Protein AF-A0A518IGD6-F1 (afdb_monomer_lite)

Sequence (150 aa):
MCDAILIYEEHFSSAQIAIKELDDYTSKYNGQSVVTFKHKQKPYLLPYYFKGNETIEFASWEPHASLEDFTEFFQVIGAEGVEIPAVAAQQSSVWFNVEPRRIRGCLIRRHSDSLIFILVKPASDDFKQMTHFDWEPVYVGEESDPEIFN

Radius of gyration: 14.94 Å; chains: 1; bounding box: 38×37×36 Å

Foldseek 3Di:
DFQKFKAFCVVDDPCLCPQQVQVVQWDDDPNTIIGMEGDPDPVHEWEWADDPDPDIDTPDDCPPDDPVQVVVQCVQVVVPFDWDRTQWTHAPNDIDGCPPFTFTWDWDRDRHGIYTYFQWAQDDPVRCVVGVDRIDTATVVGDRYNVVPD

Organism: NCBI:txid2527976

Secondary structure (DSSP, 8-state):
--SEEEEEGGGS-HHHHHHTTGGGGEEEETTEEEEEEETTBSSEEEEEEEETTTEEEESS--TT--HHHHHHHHHHHTTSPPEE-EEEEEETTEEEE-TTSPEEEEEEE-SS-EEEEEEEEEPPHHHHHHH--SEEEPBTTS---TTS--

pLDDT: mean 79.19, std 10.86, range [35.81, 92.69]

Structure (mmCIF, N/CA/C/O backbone):
data_AF-A0A518IGD6-F1
#
_entry.id   AF-A0A518IGD6-F1
#
loop_
_atom_site.group_PDB
_atom_site.id
_atom_site.type_symbol
_atom_site.label_atom_id
_atom_site.label_alt_id
_atom_site.label_comp_id
_atom_site.label_asym_id
_atom_site.label_entity_id
_atom_site.label_seq_id
_atom_site.pdbx_PDB_ins_code
_atom_site.Cartn_x
_atom_site.Cartn_y
_atom_site.Cartn_z
_atom_site.occupancy
_atom_site.B_iso_or_equiv
_atom_site.auth_seq_id
_atom_site.auth_comp_id
_atom_site.auth_asym_id
_atom_site.auth_atom_id
_atom_site.pdbx_PDB_model_num
ATOM 1 N N . MET A 1 1 ? 1.178 -9.810 -3.780 1.00 75.75 1 MET A N 1
ATOM 2 C CA . MET A 1 1 ? 1.077 -8.413 -3.345 1.00 75.75 1 MET A CA 1
ATOM 3 C C . MET A 1 1 ? 0.108 -8.431 -2.198 1.00 75.75 1 MET A C 1
ATOM 5 O O . MET A 1 1 ? -0.786 -9.270 -2.216 1.00 75.75 1 MET A O 1
ATOM 9 N N . CYS A 1 2 ? 0.282 -7.560 -1.212 1.00 80.12 2 CYS A N 1
ATOM 10 C CA . CYS A 1 2 ? -0.691 -7.464 -0.136 1.00 80.12 2 CYS A CA 1
ATOM 11 C C . CYS A 1 2 ? -2.065 -7.075 -0.701 1.00 80.12 2 CYS A C 1
ATOM 13 O O . CYS A 1 2 ? -2.188 -6.098 -1.439 1.00 80.12 2 CYS A O 1
ATOM 15 N N . ASP A 1 3 ? -3.091 -7.833 -0.334 1.00 87.38 3 ASP A N 1
ATOM 16 C CA . ASP A 1 3 ? -4.488 -7.500 -0.608 1.00 87.38 3 ASP A CA 1
ATOM 17 C C . ASP A 1 3 ? -4.929 -6.294 0.220 1.00 87.38 3 ASP A C 1
ATOM 19 O O . ASP A 1 3 ? -5.774 -5.510 -0.210 1.00 87.38 3 ASP A O 1
ATOM 23 N N . ALA A 1 4 ? -4.353 -6.152 1.415 1.00 90.44 4 ALA A N 1
ATOM 24 C CA . ALA A 1 4 ? -4.640 -5.065 2.329 1.00 90.44 4 ALA A CA 1
ATOM 25 C C . ALA A 1 4 ? -3.474 -4.788 3.283 1.00 90.44 4 ALA A C 1
ATOM 27 O O . ALA A 1 4 ? -2.613 -5.643 3.491 1.00 90.44 4 ALA A O 1
ATOM 28 N N . ILE A 1 5 ? -3.477 -3.611 3.904 1.00 91.31 5 ILE A N 1
ATOM 29 C CA . ILE A 1 5 ? -2.602 -3.262 5.030 1.00 91.31 5 ILE A CA 1
ATOM 30 C C . ILE A 1 5 ? -3.400 -2.559 6.130 1.00 91.31 5 ILE A C 1
ATOM 32 O O . ILE A 1 5 ? -4.402 -1.898 5.853 1.00 91.31 5 ILE A O 1
ATOM 36 N N . LEU A 1 6 ? -2.940 -2.693 7.372 1.00 92.19 6 LEU A N 1
ATOM 37 C CA . LEU A 1 6 ? -3.451 -1.966 8.535 1.00 92.19 6 LEU A CA 1
ATOM 38 C C . LEU A 1 6 ? -2.437 -0.913 8.958 1.00 92.19 6 LEU A C 1
ATOM 40 O O . LEU A 1 6 ? -1.249 -1.215 9.050 1.00 92.19 6 LEU A O 1
ATOM 44 N N . ILE A 1 7 ? -2.908 0.290 9.265 1.00 89.56 7 ILE A N 1
ATOM 45 C CA . ILE A 1 7 ? -2.095 1.376 9.826 1.00 89.56 7 ILE A CA 1
ATOM 46 C C . ILE A 1 7 ? -2.807 1.907 11.064 1.00 89.56 7 ILE A C 1
ATOM 48 O O . ILE A 1 7 ? -4.018 2.125 11.009 1.00 89.56 7 ILE A O 1
ATOM 52 N N . TYR A 1 8 ? -2.088 2.131 12.167 1.00 89.25 8 TYR A N 1
ATOM 53 C CA . TYR A 1 8 ? -2.696 2.723 13.361 1.00 89.25 8 TYR A CA 1
ATOM 54 C C . TYR A 1 8 ? -3.297 4.099 13.064 1.00 89.25 8 TYR A C 1
ATOM 56 O O . TYR A 1 8 ? -2.699 4.921 12.365 1.00 89.25 8 TYR A O 1
ATOM 64 N N . GLU A 1 9 ? -4.472 4.366 13.637 1.00 86.69 9 GLU A N 1
ATOM 65 C CA . GLU A 1 9 ? -5.179 5.641 13.460 1.00 86.69 9 GLU A CA 1
ATOM 66 C C . GLU A 1 9 ? -4.344 6.860 13.869 1.00 86.69 9 GLU A C 1
ATOM 68 O O . GLU A 1 9 ? -4.524 7.937 13.312 1.00 86.69 9 GLU A O 1
ATOM 73 N N . GLU A 1 10 ? -3.396 6.700 14.796 1.00 85.00 10 GLU A N 1
ATOM 74 C CA . GLU A 1 10 ? -2.510 7.778 15.257 1.00 85.00 10 GLU A CA 1
ATOM 75 C C . GLU A 1 10 ? -1.611 8.362 14.156 1.00 85.00 10 GLU A C 1
ATOM 77 O O . GLU A 1 10 ? -1.126 9.487 14.283 1.00 85.00 10 GLU A O 1
ATOM 82 N N . HIS A 1 11 ? -1.423 7.640 13.045 1.00 80.62 11 HIS A N 1
ATOM 83 C CA . HIS A 1 11 ? -0.721 8.148 11.863 1.00 80.62 11 HIS A CA 1
ATOM 84 C C . HIS A 1 11 ? -1.582 9.087 10.998 1.00 80.62 11 HIS A C 1
ATOM 86 O O . HIS A 1 11 ? -1.102 9.636 9.992 1.00 80.62 11 HIS A O 1
ATOM 92 N N . PHE A 1 12 ? -2.840 9.300 11.389 1.00 77.38 12 PHE A N 1
ATOM 93 C CA . PHE A 1 12 ? -3.802 10.163 10.721 1.00 77.38 12 PHE A CA 1
ATOM 94 C C . PHE A 1 12 ? -4.275 11.273 11.665 1.00 77.38 12 PHE A C 1
ATOM 96 O O . PHE A 1 12 ? -4.477 11.080 12.861 1.00 77.38 12 PHE A O 1
ATOM 103 N N . SER A 1 13 ? -4.468 12.478 11.128 1.00 71.56 13 SER A N 1
ATOM 104 C CA . SER A 1 13 ? -5.060 13.569 11.904 1.00 71.56 13 SER A CA 1
ATOM 105 C C . SER A 1 13 ? -6.560 13.344 12.109 1.00 71.56 13 SER A C 1
ATOM 107 O O . SER A 1 13 ? -7.228 12.733 11.277 1.00 71.56 13 SER A O 1
ATOM 109 N N . SER A 1 14 ? -7.142 13.912 13.168 1.00 67.81 14 SER A N 1
ATOM 110 C CA . SER A 1 14 ? -8.587 13.790 13.429 1.00 67.81 14 SER A CA 1
ATOM 111 C C . SER A 1 14 ? -9.449 14.322 12.277 1.00 67.81 14 SER A C 1
ATOM 113 O O . SER A 1 14 ? -10.514 13.782 12.000 1.00 67.81 14 SER A O 1
ATOM 115 N N . ALA A 1 15 ? -8.967 15.339 11.552 1.00 65.56 15 ALA A N 1
ATOM 116 C CA . ALA A 1 15 ? -9.613 15.825 10.335 1.00 65.56 15 ALA A CA 1
ATOM 117 C C . ALA A 1 15 ? -9.533 14.804 9.187 1.00 65.56 15 ALA A C 1
ATOM 119 O O . ALA A 1 15 ? -10.480 14.677 8.423 1.00 65.56 15 ALA A O 1
ATOM 120 N N . GLN A 1 16 ? -8.432 14.052 9.065 1.00 65.44 16 GLN A N 1
ATOM 121 C CA . GLN A 1 16 ? -8.306 12.983 8.069 1.00 65.44 16 GLN A CA 1
ATOM 122 C C . GLN A 1 16 ? -9.248 11.818 8.369 1.00 65.44 16 GLN A C 1
ATOM 124 O O . GLN A 1 16 ? -9.826 11.279 7.436 1.00 65.44 16 GLN A O 1
ATOM 129 N N . ILE A 1 17 ? -9.440 11.473 9.642 1.00 67.50 17 ILE A N 1
ATOM 130 C CA . ILE A 1 17 ? -10.373 10.413 10.041 1.00 67.50 17 ILE A CA 1
ATOM 131 C C . ILE A 1 17 ? -11.825 10.851 9.782 1.00 67.50 17 ILE A C 1
ATOM 133 O O . ILE A 1 17 ? -12.569 10.145 9.108 1.00 67.50 17 ILE A O 1
ATOM 137 N N . ALA A 1 18 ? -12.203 12.051 10.240 1.00 61.69 18 ALA A N 1
ATOM 138 C CA . ALA A 1 18 ? -13.586 12.529 10.204 1.00 61.69 18 ALA A CA 1
ATOM 139 C C . ALA A 1 18 ? -14.071 13.025 8.827 1.00 61.69 18 ALA A C 1
ATOM 141 O O . ALA A 1 18 ? -15.247 12.885 8.513 1.00 61.69 18 ALA A O 1
ATOM 142 N N . ILE A 1 19 ? -13.203 13.642 8.013 1.00 57.34 19 ILE A N 1
ATOM 143 C CA . ILE A 1 19 ? -13.600 14.246 6.723 1.00 57.34 19 ILE A CA 1
ATOM 144 C C . ILE A 1 19 ? -13.510 13.237 5.572 1.00 57.34 19 ILE A C 1
ATOM 146 O O . ILE A 1 19 ? -14.210 13.389 4.577 1.00 57.34 19 ILE A O 1
ATOM 150 N N . LYS A 1 20 ? -12.654 12.213 5.684 1.00 58.09 20 LYS A N 1
ATOM 151 C CA . LYS A 1 20 ? -12.314 11.321 4.560 1.00 58.09 20 LYS A CA 1
ATOM 152 C C . LYS A 1 20 ? -12.954 9.937 4.641 1.00 58.09 20 LYS A C 1
ATOM 154 O O . LYS A 1 20 ? -12.448 9.015 4.005 1.00 58.09 20 LYS A O 1
ATOM 159 N N . GLU A 1 21 ? -13.996 9.793 5.462 1.00 64.56 21 GLU A N 1
ATOM 160 C CA . GLU A 1 21 ? -14.736 8.536 5.658 1.00 64.56 21 GLU A CA 1
ATOM 161 C C . GLU A 1 21 ? -13.829 7.352 6.049 1.00 64.56 21 GLU A C 1
ATOM 163 O O . GLU A 1 21 ? -14.174 6.197 5.828 1.00 64.56 21 GLU A O 1
ATOM 168 N N . LEU A 1 22 ? -12.647 7.612 6.629 1.00 73.69 22 LEU A N 1
ATOM 169 C CA . LEU A 1 22 ? -11.736 6.539 7.044 1.00 73.69 22 LEU A CA 1
ATOM 170 C C . LEU A 1 22 ? -12.311 5.723 8.205 1.00 73.69 22 LEU A C 1
ATOM 172 O O . LEU A 1 22 ? -11.965 4.553 8.332 1.00 73.69 22 LEU A O 1
ATOM 176 N N . ASP A 1 23 ? -13.208 6.324 8.991 1.00 71.19 23 ASP A N 1
ATOM 177 C CA . ASP A 1 23 ? -13.900 5.689 10.117 1.00 71.19 23 ASP A CA 1
ATOM 178 C C . ASP A 1 23 ? -14.685 4.433 9.684 1.00 71.19 23 ASP A C 1
ATOM 180 O O . ASP A 1 23 ? -14.672 3.420 10.380 1.00 71.19 23 ASP A O 1
ATOM 184 N N . ASP A 1 24 ? -15.251 4.427 8.468 1.00 81.12 24 ASP A N 1
ATOM 185 C CA . ASP A 1 24 ? -15.943 3.257 7.896 1.00 81.12 24 ASP A CA 1
ATOM 186 C C . ASP A 1 24 ? -15.001 2.062 7.652 1.00 81.12 24 ASP A C 1
ATOM 188 O O . ASP A 1 24 ? -15.438 0.922 7.465 1.00 81.12 24 ASP A O 1
ATOM 192 N N . TYR A 1 25 ? -13.693 2.317 7.653 1.00 84.38 25 TYR A N 1
ATOM 193 C CA . TYR A 1 25 ? -12.629 1.339 7.441 1.00 84.38 25 TYR A CA 1
ATOM 194 C C . TYR A 1 25 ? -11.766 1.142 8.690 1.00 84.38 25 TYR A C 1
ATOM 196 O O . TYR A 1 25 ? -10.746 0.435 8.634 1.00 84.38 25 TYR A O 1
ATOM 204 N N . THR A 1 26 ? -12.180 1.740 9.809 1.00 87.06 26 THR A N 1
ATOM 205 C CA . THR A 1 26 ? -11.535 1.577 11.100 1.00 87.06 26 THR A CA 1
ATOM 206 C C . THR A 1 26 ? -11.988 0.283 11.765 1.00 87.06 26 THR A C 1
ATOM 208 O O . THR A 1 26 ? -13.161 -0.082 11.803 1.00 87.06 26 THR A O 1
ATOM 211 N N . SER A 1 27 ? -11.030 -0.432 12.342 1.00 91.31 27 SER A N 1
ATOM 212 C CA . SER A 1 27 ? -11.287 -1.601 13.180 1.00 91.31 27 SER A CA 1
ATOM 213 C C . SER A 1 27 ? -10.323 -1.640 14.364 1.00 91.31 27 SER A C 1
ATOM 215 O O . SER A 1 27 ? -9.509 -0.734 14.554 1.00 91.31 27 SER A O 1
ATOM 217 N N . LYS A 1 28 ? -10.428 -2.677 15.202 1.00 92.69 28 LYS A N 1
ATOM 218 C CA . LYS A 1 28 ? -9.496 -2.902 16.310 1.00 92.69 28 LYS A CA 1
ATOM 219 C C . LYS A 1 28 ? -8.488 -3.983 15.950 1.00 92.69 28 LYS A C 1
ATOM 221 O O . LYS A 1 28 ? -8.870 -5.108 15.643 1.00 92.69 28 LYS A O 1
ATOM 226 N N . TYR A 1 29 ? -7.210 -3.654 16.089 1.00 89.81 29 TYR A N 1
ATOM 227 C CA . TYR A 1 29 ? -6.093 -4.583 15.997 1.00 89.81 29 TYR A CA 1
ATOM 228 C C . TYR A 1 29 ? -5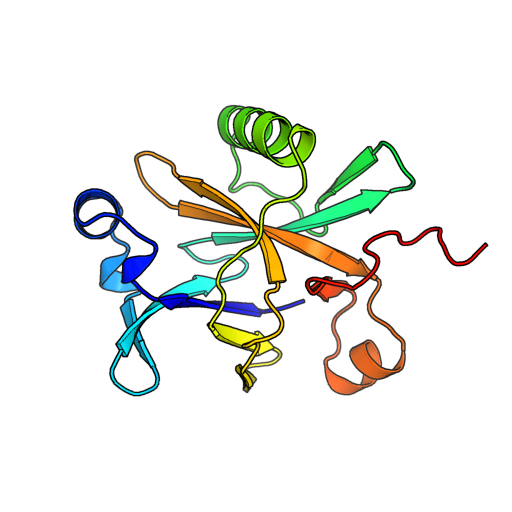.285 -4.503 17.287 1.00 89.81 29 TYR A C 1
ATOM 230 O O . TYR A 1 29 ? -4.858 -3.421 17.681 1.00 89.81 29 TYR A O 1
ATOM 238 N N . ASN A 1 30 ? -5.149 -5.623 18.003 1.00 89.62 30 ASN A N 1
ATOM 239 C CA . ASN A 1 30 ? -4.494 -5.671 19.319 1.00 89.62 30 ASN A CA 1
ATOM 240 C C . ASN A 1 30 ? -4.996 -4.598 20.315 1.00 89.62 30 ASN A C 1
ATOM 242 O O . ASN A 1 30 ? -4.241 -4.072 21.125 1.00 89.62 30 ASN A O 1
ATOM 246 N N . GLY A 1 31 ? -6.290 -4.259 20.257 1.00 90.81 31 GLY A N 1
ATOM 247 C CA . GLY A 1 31 ? -6.916 -3.247 21.120 1.00 90.81 31 GLY A CA 1
ATOM 248 C C . GLY A 1 31 ? -6.725 -1.791 20.669 1.00 90.81 31 GLY A C 1
ATOM 249 O O . GLY A 1 31 ? -7.400 -0.906 21.197 1.00 90.81 31 GLY A O 1
ATOM 250 N N . GLN A 1 32 ? -5.889 -1.533 19.664 1.00 92.00 32 GLN A N 1
ATOM 251 C CA . GLN A 1 32 ? -5.678 -0.209 19.076 1.00 92.00 32 GLN A CA 1
ATOM 252 C C . GLN A 1 32 ? -6.525 -0.032 17.814 1.00 92.00 32 GLN A C 1
ATOM 254 O O . GLN A 1 32 ? -6.860 -1.002 17.135 1.00 92.00 32 GLN A O 1
ATOM 259 N N . SER A 1 33 ? -6.923 1.206 17.521 1.00 91.44 33 SER A N 1
ATOM 260 C CA . SER A 1 33 ? -7.640 1.493 16.280 1.00 91.44 33 SER A CA 1
ATOM 261 C C . SER A 1 33 ? -6.690 1.477 15.086 1.00 91.44 33 SER A C 1
ATOM 263 O O . SER A 1 33 ? -5.611 2.070 15.140 1.00 91.44 33 SER A O 1
ATOM 265 N N . VAL A 1 34 ? -7.119 0.844 14.000 1.00 92.06 34 VAL A N 1
ATOM 266 C CA . VAL A 1 34 ? -6.390 0.790 12.730 1.00 92.06 34 VAL A CA 1
ATOM 267 C C . VAL A 1 34 ? -7.312 1.091 11.561 1.00 92.06 34 VAL A C 1
ATOM 269 O O . VAL A 1 34 ? -8.462 0.660 11.568 1.00 92.06 34 VAL A O 1
ATOM 272 N N . VAL A 1 35 ? -6.779 1.748 10.534 1.00 90.19 35 VAL A N 1
ATOM 273 C CA . VAL A 1 35 ? -7.435 1.957 9.239 1.00 90.19 35 VAL A CA 1
ATOM 274 C C . VAL A 1 35 ? -6.974 0.877 8.265 1.00 90.19 35 VAL A C 1
ATOM 276 O O . VAL A 1 35 ? -5.772 0.624 8.135 1.00 90.19 35 VAL A O 1
ATOM 279 N N . THR A 1 36 ? -7.921 0.247 7.568 1.00 91.31 36 THR A N 1
ATOM 280 C CA . THR A 1 36 ? -7.632 -0.803 6.579 1.00 91.31 36 THR A CA 1
ATOM 281 C C . THR A 1 36 ? -7.575 -0.232 5.170 1.00 91.31 36 THR A C 1
ATOM 283 O O . THR A 1 36 ? -8.590 0.235 4.668 1.00 91.31 36 THR A O 1
ATOM 286 N N . PHE A 1 37 ? -6.432 -0.348 4.497 1.00 89.75 37 PHE A N 1
ATOM 287 C CA . PHE A 1 37 ? -6.287 -0.018 3.076 1.00 89.75 37 PHE A CA 1
ATOM 288 C C . PHE A 1 37 ? -6.295 -1.283 2.244 1.00 89.75 37 PHE A C 1
ATOM 290 O O . PHE A 1 37 ? -5.684 -2.266 2.648 1.00 89.75 37 PHE A O 1
ATOM 297 N N . LYS A 1 38 ? -6.968 -1.268 1.093 1.00 88.44 38 LYS A N 1
ATOM 298 C CA . LYS A 1 38 ? -7.181 -2.464 0.273 1.00 88.44 38 LYS A CA 1
ATOM 299 C C . LYS A 1 38 ? -6.834 -2.235 -1.184 1.00 88.44 38 LYS A C 1
ATOM 301 O O . LYS A 1 38 ? -7.062 -1.170 -1.754 1.00 88.44 38 LYS A O 1
ATOM 306 N N . HIS A 1 39 ? -6.348 -3.282 -1.825 1.00 83.75 39 HIS A N 1
ATOM 307 C CA . HIS A 1 39 ? -6.216 -3.304 -3.266 1.00 83.75 39 HIS A CA 1
ATOM 308 C C . HIS A 1 39 ? -7.616 -3.302 -3.905 1.00 83.75 39 HIS A C 1
ATOM 310 O O . HIS A 1 39 ? -8.488 -4.081 -3.517 1.00 83.75 39 HIS A O 1
ATOM 316 N N . LYS A 1 40 ? -7.845 -2.406 -4.876 1.00 80.75 40 LYS A N 1
ATOM 317 C CA . LYS A 1 40 ? -9.115 -2.242 -5.626 1.00 80.75 40 LYS A CA 1
ATOM 318 C C . LYS A 1 40 ? -10.351 -1.825 -4.810 1.00 80.75 40 LYS A C 1
ATOM 320 O O . LYS A 1 40 ? -11.438 -1.732 -5.378 1.00 80.75 40 LYS A O 1
ATOM 325 N N . GLN A 1 41 ? -10.221 -1.533 -3.517 1.00 83.25 41 GLN A N 1
ATOM 326 C CA . GLN A 1 41 ? -11.313 -1.033 -2.676 1.00 83.25 41 GLN A CA 1
ATOM 327 C C . GLN A 1 41 ? -10.831 0.170 -1.862 1.00 83.25 41 GLN A C 1
ATOM 329 O O . GLN A 1 41 ? -9.680 0.200 -1.441 1.00 83.25 41 GLN A O 1
ATOM 334 N N . LYS A 1 42 ? -11.706 1.156 -1.628 1.00 80.94 42 LYS A N 1
ATOM 335 C CA . LYS A 1 42 ? -11.385 2.280 -0.744 1.00 80.94 42 LYS A CA 1
ATOM 336 C C . LYS A 1 42 ? -11.151 1.808 0.703 1.00 80.94 42 LYS A C 1
ATOM 338 O O . LYS A 1 42 ? -11.812 0.857 1.121 1.00 80.94 42 LYS A O 1
ATOM 343 N N . PRO A 1 43 ? -10.269 2.492 1.452 1.00 82.75 43 PRO A N 1
ATOM 344 C CA . PRO A 1 43 ? -9.231 3.395 0.958 1.00 82.75 43 PRO A CA 1
ATOM 345 C C . PRO A 1 43 ? -8.148 2.594 0.213 1.00 82.75 43 PRO A C 1
ATOM 347 O O . PRO A 1 43 ? -7.811 1.472 0.594 1.00 82.75 43 PRO A O 1
ATOM 350 N N . TYR A 1 44 ? -7.647 3.138 -0.896 1.00 86.25 44 TYR A N 1
ATOM 351 C CA . TYR A 1 44 ? -6.946 2.325 -1.892 1.00 86.25 44 TYR A CA 1
ATOM 352 C C . TYR A 1 44 ? -5.475 2.080 -1.551 1.00 86.25 44 TYR A C 1
ATOM 354 O O . TYR A 1 44 ? -4.753 2.989 -1.141 1.00 86.25 44 TYR A O 1
ATOM 362 N N . LEU A 1 45 ? -5.035 0.855 -1.825 1.00 87.56 45 LEU A N 1
ATOM 363 C CA . LEU A 1 45 ? -3.643 0.421 -1.860 1.00 87.56 45 LEU A CA 1
ATOM 364 C C . LEU A 1 45 ? -3.231 0.174 -3.321 1.00 87.56 45 LEU A C 1
ATOM 366 O O . LEU A 1 45 ? -3.793 -0.710 -3.972 1.00 87.56 45 LEU A O 1
ATOM 370 N N . LEU A 1 46 ? -2.282 0.962 -3.827 1.00 88.44 46 LEU A N 1
ATOM 371 C CA . LEU A 1 46 ? -1.853 1.007 -5.227 1.00 88.44 46 LEU A CA 1
ATOM 372 C C . LEU A 1 46 ? -0.383 0.571 -5.359 1.00 88.44 46 LEU A C 1
ATOM 374 O O . LEU A 1 46 ? 0.497 1.225 -4.799 1.00 88.44 46 LEU A O 1
ATOM 378 N N . PRO A 1 47 ? -0.072 -0.524 -6.061 1.00 88.31 47 PRO A N 1
ATOM 379 C CA . PRO A 1 47 ? 1.300 -1.004 -6.194 1.00 88.31 47 PRO A CA 1
ATOM 380 C C . PRO A 1 47 ? 2.095 -0.290 -7.294 1.00 88.31 47 PRO A C 1
ATOM 382 O O . PRO A 1 47 ? 1.632 -0.149 -8.427 1.00 88.31 47 PRO A O 1
ATOM 385 N N . TYR A 1 48 ? 3.346 0.056 -7.000 1.00 87.88 48 TYR A N 1
ATOM 386 C CA . TYR A 1 48 ? 4.310 0.537 -7.992 1.00 87.88 48 TYR A CA 1
ATOM 387 C C . TYR A 1 48 ? 5.654 -0.179 -7.850 1.00 87.88 48 TYR A C 1
ATOM 389 O O . TYR A 1 48 ? 5.991 -0.667 -6.773 1.00 87.88 48 TYR A O 1
ATOM 397 N N . TYR A 1 49 ? 6.429 -0.230 -8.927 1.00 86.19 49 TYR A N 1
ATOM 398 C CA . TYR A 1 49 ? 7.783 -0.776 -8.943 1.00 86.19 49 TYR A CA 1
ATOM 399 C C . TYR A 1 49 ? 8.717 0.118 -9.758 1.00 86.19 49 TYR A C 1
ATOM 401 O O . TYR A 1 49 ? 8.278 0.899 -10.606 1.00 86.19 49 TYR A O 1
ATOM 409 N N . PHE A 1 50 ? 10.015 -0.005 -9.493 1.00 82.38 50 PHE A N 1
ATOM 410 C CA . PHE A 1 50 ? 11.050 0.601 -10.322 1.00 82.38 50 PHE A CA 1
ATOM 411 C C . PHE A 1 50 ? 11.407 -0.350 -11.463 1.00 82.38 50 PHE A C 1
ATOM 413 O O . PHE A 1 50 ? 11.583 -1.543 -11.240 1.00 82.38 50 PHE A O 1
ATOM 420 N N . LYS A 1 51 ? 11.499 0.164 -12.683 1.00 79.94 51 LYS A N 1
ATOM 421 C CA . LYS A 1 51 ? 12.029 -0.532 -13.852 1.00 79.94 51 LYS A CA 1
ATOM 422 C C . LYS A 1 51 ? 13.386 0.077 -14.182 1.00 79.94 51 LYS A C 1
ATOM 424 O O . LYS A 1 51 ? 13.463 1.193 -14.708 1.00 79.94 51 LYS A O 1
ATOM 429 N N . GLY A 1 52 ? 14.436 -0.642 -13.802 1.00 74.19 52 GLY A N 1
ATOM 430 C CA . GLY A 1 52 ? 15.780 -0.090 -13.681 1.00 74.19 52 GLY A CA 1
ATOM 431 C C . GLY A 1 52 ? 15.834 1.066 -12.680 1.00 74.19 52 GLY A C 1
ATOM 432 O O . GLY A 1 52 ? 14.944 1.241 -11.848 1.00 74.19 52 GLY A O 1
ATOM 433 N N . ASN A 1 53 ? 16.863 1.904 -12.794 1.00 69.25 53 ASN A N 1
ATOM 434 C CA . ASN A 1 53 ? 17.149 2.944 -11.798 1.00 69.25 53 ASN A CA 1
ATOM 435 C C . ASN A 1 53 ? 16.322 4.235 -11.932 1.00 69.25 53 ASN A C 1
ATOM 437 O O . ASN A 1 53 ? 16.409 5.102 -11.066 1.00 69.25 53 ASN A O 1
ATOM 441 N N . GLU A 1 54 ? 15.555 4.402 -13.012 1.00 68.00 54 GLU A N 1
ATOM 442 C CA . GLU A 1 54 ? 14.987 5.715 -13.369 1.00 68.00 54 GLU A CA 1
ATOM 443 C C . GLU A 1 54 ? 13.492 5.696 -13.704 1.00 68.00 54 GLU A C 1
ATOM 445 O O . GLU A 1 54 ? 12.851 6.747 -13.697 1.00 68.00 54 GLU A O 1
ATOM 450 N N . THR A 1 55 ? 12.909 4.530 -13.998 1.00 79.31 55 THR A N 1
ATOM 451 C CA . THR A 1 55 ? 11.511 4.450 -14.445 1.00 79.31 55 THR A CA 1
ATOM 452 C C . THR A 1 55 ? 10.628 3.886 -13.344 1.00 79.31 55 THR A C 1
ATOM 454 O O . THR A 1 55 ? 10.956 2.866 -12.753 1.00 79.31 55 THR A O 1
ATOM 457 N N . ILE A 1 56 ? 9.484 4.520 -13.088 1.00 82.31 56 ILE A N 1
ATOM 458 C CA . ILE A 1 56 ? 8.440 3.978 -12.211 1.00 82.31 56 ILE A CA 1
ATOM 459 C C . ILE A 1 56 ? 7.293 3.463 -13.076 1.00 82.31 56 ILE A C 1
ATOM 461 O O . ILE A 1 56 ? 6.809 4.173 -13.958 1.00 82.31 56 ILE A O 1
ATOM 465 N N . GLU A 1 57 ? 6.843 2.245 -12.798 1.00 83.75 57 GLU A N 1
ATOM 466 C CA . GLU A 1 57 ? 5.663 1.638 -13.410 1.00 83.75 57 GLU A CA 1
ATOM 467 C C . GLU A 1 57 ? 4.686 1.159 -12.321 1.00 83.75 57 GLU A C 1
ATOM 469 O O . GLU A 1 57 ? 5.065 0.923 -11.171 1.00 83.75 57 GLU A O 1
ATOM 474 N N . PHE A 1 58 ? 3.407 1.030 -12.677 1.00 84.25 58 PHE A N 1
ATOM 475 C CA . PHE A 1 58 ? 2.370 0.526 -11.775 1.00 84.25 58 PHE A CA 1
ATOM 476 C C . PHE A 1 58 ? 2.119 -0.954 -12.042 1.00 84.25 58 PHE A C 1
ATOM 478 O O . PHE A 1 58 ? 1.967 -1.369 -13.192 1.00 84.25 58 PHE A O 1
ATOM 485 N N . ALA A 1 59 ? 2.069 -1.755 -10.976 1.00 79.88 59 ALA A N 1
ATOM 486 C CA . ALA A 1 59 ? 1.876 -3.203 -11.095 1.00 79.88 59 ALA A CA 1
ATOM 487 C C . ALA A 1 59 ? 0.430 -3.580 -11.469 1.00 79.88 59 ALA A C 1
ATOM 489 O O . ALA A 1 59 ? 0.157 -4.714 -11.869 1.00 79.88 59 ALA A O 1
ATOM 490 N N . SER A 1 60 ? -0.496 -2.627 -11.359 1.00 74.31 60 SER A N 1
ATOM 491 C CA . SER A 1 60 ? -1.868 -2.721 -11.842 1.00 74.31 60 SER A CA 1
ATOM 492 C C . SER A 1 60 ? -2.248 -1.492 -12.664 1.00 74.31 60 SER A C 1
ATOM 494 O O . SER A 1 60 ? -1.611 -0.447 -12.604 1.00 74.31 60 SER A O 1
ATOM 496 N N . TRP A 1 61 ? -3.292 -1.625 -13.488 1.00 64.75 61 TRP A N 1
ATOM 497 C CA . TRP A 1 61 ? -3.905 -0.463 -14.127 1.00 64.75 61 TRP A CA 1
ATOM 498 C C . TRP A 1 61 ? -4.594 0.389 -13.056 1.00 64.75 61 TRP A C 1
ATOM 500 O O . TRP A 1 61 ? -5.402 -0.143 -12.293 1.00 64.75 61 TRP A O 1
ATOM 510 N N . GLU A 1 62 ? -4.287 1.690 -13.022 1.00 69.88 62 GLU A N 1
ATOM 511 C CA . GLU A 1 62 ? -4.658 2.603 -11.931 1.00 69.88 62 GLU A CA 1
ATOM 512 C C . GLU A 1 62 ? -5.730 3.633 -12.342 1.00 69.88 62 GLU A C 1
ATOM 514 O O . GLU A 1 62 ? -5.437 4.825 -12.442 1.00 69.88 62 GLU A O 1
ATOM 519 N N . PRO A 1 63 ? -7.006 3.245 -12.553 1.00 72.00 63 PRO A N 1
ATOM 520 C CA . PRO A 1 63 ? -8.076 4.204 -12.857 1.00 72.00 63 PRO A CA 1
ATOM 521 C C . PRO A 1 63 ? -8.450 5.076 -11.658 1.00 72.00 63 PRO A C 1
ATOM 523 O O . PRO A 1 63 ? -9.235 6.013 -11.784 1.00 72.00 63 PRO A O 1
ATOM 526 N N . HIS A 1 64 ? -7.961 4.712 -10.475 1.00 74.62 64 HIS A N 1
ATOM 527 C CA . HIS A 1 64 ? -8.322 5.344 -9.219 1.00 74.62 64 HIS A CA 1
ATOM 528 C C . HIS A 1 64 ? -7.417 6.519 -8.871 1.00 74.62 64 HIS A C 1
ATOM 530 O O . HIS A 1 64 ? -7.813 7.302 -8.012 1.00 74.62 64 HIS A O 1
ATOM 536 N N . ALA A 1 65 ? -6.253 6.657 -9.516 1.00 77.94 65 ALA A N 1
ATOM 537 C CA . ALA A 1 65 ? -5.307 7.753 -9.331 1.00 77.94 65 ALA A CA 1
ATOM 538 C C . ALA A 1 65 ? -5.541 8.870 -10.367 1.00 77.94 65 ALA A C 1
ATOM 540 O O . ALA A 1 65 ? -5.796 8.605 -11.540 1.00 77.94 65 ALA A O 1
ATOM 541 N N . SER A 1 66 ? -5.477 10.129 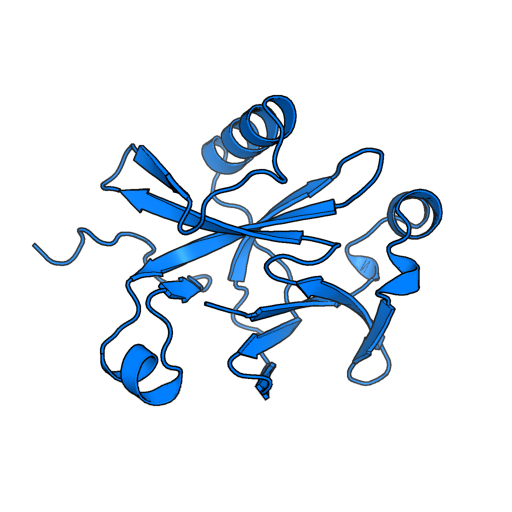-9.933 1.00 83.31 66 SER A N 1
ATOM 542 C CA . SER A 1 66 ? -5.549 11.304 -10.805 1.00 83.31 66 SER A CA 1
ATOM 543 C C . SER A 1 66 ? -4.142 11.808 -11.147 1.00 83.31 66 SER A C 1
ATOM 545 O O . SER A 1 66 ? -3.157 11.416 -10.523 1.00 83.31 66 SER A O 1
ATOM 547 N N . LEU A 1 67 ? -4.037 12.719 -12.120 1.00 82.25 67 LEU A N 1
ATOM 548 C CA . LEU A 1 67 ? -2.761 13.354 -12.471 1.00 82.25 67 LEU A CA 1
ATOM 549 C C . LEU A 1 67 ? -2.132 14.119 -11.292 1.00 82.25 67 LEU A C 1
ATOM 551 O O . LEU A 1 67 ? -0.908 14.162 -11.168 1.00 82.25 67 LEU A O 1
ATOM 555 N N . GLU A 1 68 ? -2.958 14.709 -10.428 1.00 84.94 68 GLU A N 1
ATOM 556 C CA . GLU A 1 68 ? -2.496 15.410 -9.228 1.00 84.94 68 GLU A CA 1
ATOM 557 C C . GLU A 1 68 ? -1.839 14.437 -8.243 1.00 84.94 68 GLU A C 1
ATOM 559 O O . GLU A 1 68 ? -0.746 14.716 -7.758 1.00 84.94 68 GLU A O 1
ATOM 564 N N . ASP A 1 69 ? -2.418 13.247 -8.053 1.00 83.88 69 ASP A N 1
ATOM 565 C CA . ASP A 1 69 ?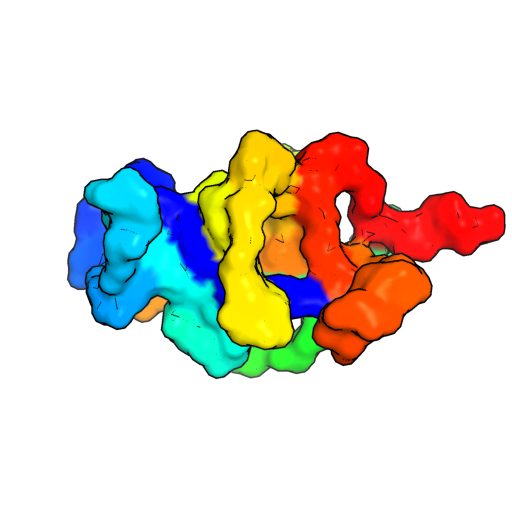 -1.844 12.225 -7.166 1.00 83.88 69 ASP A CA 1
ATOM 566 C C . ASP A 1 69 ? -0.511 11.715 -7.666 1.00 83.88 69 ASP A C 1
ATOM 568 O O . ASP A 1 69 ? 0.395 11.505 -6.870 1.00 83.88 69 ASP A O 1
ATOM 572 N N . PHE A 1 70 ? -0.379 11.524 -8.980 1.00 82.69 70 PHE A N 1
ATOM 573 C CA . PHE A 1 70 ? 0.901 11.148 -9.562 1.00 82.69 70 PHE A CA 1
ATOM 574 C C . PHE A 1 70 ? 1.927 12.263 -9.372 1.00 82.69 70 PHE A C 1
ATOM 576 O O . PHE A 1 70 ? 3.067 11.984 -9.023 1.00 82.69 70 PHE A O 1
ATOM 583 N N . THR A 1 71 ? 1.529 13.526 -9.533 1.00 84.19 71 THR A N 1
ATOM 584 C CA . THR A 1 71 ? 2.425 14.668 -9.308 1.00 84.19 71 THR A CA 1
ATOM 585 C C . THR A 1 71 ? 2.912 14.710 -7.856 1.00 84.19 71 THR A C 1
ATOM 587 O O . THR A 1 71 ? 4.116 14.824 -7.630 1.00 84.19 71 THR A O 1
ATOM 590 N N . GLU A 1 72 ? 2.012 14.562 -6.879 1.00 84.19 72 GLU A N 1
ATOM 591 C CA . GLU A 1 72 ? 2.362 14.506 -5.452 1.00 84.19 72 GLU A CA 1
ATOM 592 C C . GLU A 1 72 ? 3.221 13.270 -5.139 1.00 84.19 72 GLU A C 1
ATOM 594 O O . GLU A 1 72 ? 4.270 13.385 -4.509 1.00 84.19 72 GLU A O 1
ATOM 599 N N . PHE A 1 73 ? 2.845 12.099 -5.659 1.00 84.62 73 PHE A N 1
ATOM 600 C CA . PHE A 1 73 ? 3.617 10.860 -5.559 1.00 84.62 73 PHE A CA 1
ATOM 601 C C . PHE A 1 73 ? 5.061 11.046 -6.041 1.00 84.62 73 PHE A C 1
ATOM 603 O O . PHE A 1 73 ? 5.995 10.727 -5.306 1.00 84.62 73 PHE A O 1
ATOM 610 N N . PHE A 1 74 ? 5.270 11.612 -7.232 1.00 82.56 74 PHE A N 1
ATOM 611 C CA . PHE A 1 74 ? 6.611 11.826 -7.780 1.00 82.56 74 PHE A CA 1
ATOM 612 C C . PHE A 1 74 ? 7.422 12.847 -6.971 1.00 82.56 74 PHE A C 1
ATOM 614 O O . PHE A 1 74 ? 8.630 12.668 -6.813 1.00 82.56 74 PHE A O 1
ATOM 621 N N . GLN A 1 75 ? 6.781 13.881 -6.417 1.00 81.62 75 GLN A N 1
ATOM 622 C CA . GLN A 1 75 ? 7.444 14.828 -5.512 1.00 81.62 75 GLN A CA 1
ATOM 623 C C . GLN A 1 75 ? 7.908 14.151 -4.218 1.00 81.62 75 GLN A C 1
ATOM 625 O O . GLN A 1 75 ? 9.005 14.431 -3.738 1.00 81.62 75 GLN A O 1
ATOM 630 N N . VAL A 1 76 ? 7.086 13.254 -3.670 1.00 78.12 76 VAL A N 1
ATOM 631 C CA . VAL A 1 76 ? 7.371 12.537 -2.423 1.00 78.12 76 VAL A CA 1
ATOM 632 C C . VAL A 1 76 ? 8.456 11.476 -2.620 1.00 78.12 76 VAL A C 1
ATOM 634 O O . VAL A 1 76 ? 9.394 11.403 -1.834 1.00 78.12 76 VAL A O 1
ATOM 637 N N . ILE A 1 77 ? 8.369 10.673 -3.681 1.00 75.56 77 ILE A N 1
ATOM 638 C CA . ILE A 1 77 ? 9.331 9.597 -3.976 1.00 75.56 77 ILE A CA 1
ATOM 639 C C . ILE A 1 77 ? 10.716 10.155 -4.319 1.00 75.56 77 ILE A C 1
ATOM 641 O O . ILE A 1 77 ? 11.728 9.574 -3.925 1.00 75.56 77 ILE A O 1
ATOM 645 N N . GLY A 1 78 ? 10.773 11.289 -5.028 1.00 63.44 78 GLY A N 1
ATOM 646 C CA . GLY A 1 78 ? 12.028 11.951 -5.390 1.00 63.44 78 GLY A CA 1
ATOM 647 C C . GLY A 1 78 ? 12.826 12.490 -4.194 1.00 63.44 78 GLY A C 1
ATOM 648 O O . GLY A 1 78 ? 13.986 12.856 -4.364 1.00 63.44 78 GLY A O 1
ATOM 649 N N . ALA A 1 79 ? 12.231 12.523 -2.997 1.00 53.97 79 ALA A N 1
ATOM 650 C CA . ALA A 1 79 ? 12.812 13.085 -1.780 1.00 53.97 79 ALA A CA 1
ATOM 651 C C . ALA A 1 79 ? 13.364 12.036 -0.788 1.00 53.97 79 ALA A C 1
ATOM 653 O O . ALA A 1 79 ? 13.612 12.391 0.355 1.00 53.97 79 ALA A O 1
ATOM 654 N N . GLU A 1 80 ? 13.615 10.798 -1.236 1.00 51.84 80 GLU A N 1
ATOM 655 C CA . GLU A 1 80 ? 13.844 9.570 -0.444 1.00 51.84 80 GLU A CA 1
ATOM 656 C C . GLU A 1 80 ? 12.538 8.809 -0.173 1.00 51.84 80 GLU A C 1
ATOM 658 O O . GLU A 1 80 ? 11.553 9.343 0.335 1.00 51.84 80 GLU A O 1
ATOM 663 N N . GLY A 1 81 ? 12.524 7.529 -0.563 1.00 56.31 81 GLY A N 1
ATOM 664 C CA . GLY A 1 81 ? 11.345 6.672 -0.492 1.00 56.31 81 GLY A CA 1
ATOM 665 C C . GLY A 1 81 ? 10.764 6.624 0.919 1.00 56.31 81 GLY A C 1
ATOM 666 O O . GLY A 1 81 ? 11.425 6.187 1.858 1.00 56.31 81 GLY A O 1
ATOM 667 N N . VAL A 1 82 ? 9.516 7.062 1.043 1.00 67.31 82 VAL A N 1
ATOM 668 C CA . VAL A 1 82 ? 8.810 7.147 2.320 1.00 67.31 82 VAL A CA 1
ATOM 669 C C . VAL A 1 82 ? 8.548 5.744 2.896 1.00 67.31 82 VAL A C 1
ATOM 671 O O . VAL A 1 82 ? 8.527 4.726 2.193 1.00 67.31 82 VAL A O 1
ATOM 674 N N . GLU A 1 83 ? 8.404 5.682 4.216 1.00 77.31 83 GLU A N 1
ATOM 675 C CA . GLU A 1 83 ? 7.996 4.482 4.940 1.00 77.31 83 GLU A CA 1
ATOM 676 C C . GLU A 1 83 ? 6.490 4.515 5.196 1.00 77.31 83 GLU A C 1
ATOM 678 O O . GLU A 1 83 ? 5.942 5.532 5.633 1.00 77.31 83 GLU A O 1
ATOM 683 N N . ILE A 1 84 ? 5.819 3.381 5.000 1.00 81.69 84 ILE A N 1
ATOM 684 C CA . ILE A 1 84 ? 4.440 3.200 5.443 1.00 81.69 84 ILE A CA 1
ATOM 685 C C . ILE A 1 84 ? 4.485 2.507 6.809 1.00 81.69 84 ILE A C 1
ATOM 687 O O . ILE A 1 84 ? 5.010 1.391 6.905 1.00 81.69 84 ILE A O 1
ATOM 691 N N . PRO A 1 85 ? 3.912 3.108 7.869 1.00 83.06 85 PRO A N 1
ATOM 692 C CA . PRO A 1 85 ? 3.844 2.495 9.191 1.00 83.06 85 PRO A CA 1
ATOM 693 C C . PRO A 1 85 ? 2.717 1.450 9.246 1.00 83.06 85 PRO A C 1
ATOM 695 O O . PRO A 1 85 ? 1.785 1.536 10.042 1.00 83.06 85 PRO A O 1
ATOM 698 N N . A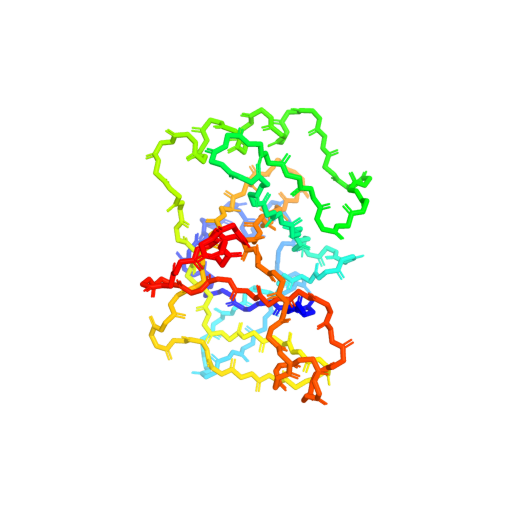LA A 1 86 ? 2.772 0.479 8.332 1.00 88.31 86 ALA A N 1
ATOM 699 C CA . ALA A 1 86 ? 1.880 -0.664 8.343 1.00 88.31 86 ALA A CA 1
ATOM 700 C C . ALA A 1 86 ? 2.228 -1.570 9.529 1.00 88.31 86 ALA A C 1
ATOM 702 O O . ALA A 1 86 ? 3.403 -1.798 9.814 1.00 88.31 86 ALA A O 1
ATOM 703 N N . VAL A 1 87 ? 1.197 -2.092 10.190 1.00 90.62 87 VAL A N 1
ATOM 704 C CA . VAL A 1 87 ? 1.315 -2.923 11.402 1.00 90.62 87 VAL A CA 1
ATOM 705 C C . VAL A 1 87 ? 1.038 -4.387 11.085 1.00 90.62 87 VAL A C 1
ATOM 707 O O . VAL A 1 87 ? 1.714 -5.298 11.567 1.00 90.62 87 VAL A O 1
ATOM 710 N N . ALA A 1 88 ? 0.101 -4.605 10.164 1.00 90.94 88 ALA A N 1
ATOM 711 C CA . ALA A 1 88 ? -0.203 -5.892 9.574 1.00 90.94 88 ALA A CA 1
ATOM 712 C C . ALA A 1 88 ? -0.479 -5.737 8.078 1.00 90.94 88 ALA A C 1
ATOM 714 O O . ALA A 1 88 ? -0.894 -4.672 7.611 1.00 90.94 88 ALA A O 1
ATOM 715 N N . ALA A 1 89 ? -0.291 -6.821 7.340 1.00 90.31 89 ALA A N 1
ATOM 716 C CA . ALA A 1 89 ? -0.678 -6.933 5.945 1.00 90.31 89 ALA A CA 1
ATOM 717 C C . ALA A 1 89 ? -1.524 -8.189 5.735 1.00 90.31 89 ALA A C 1
ATOM 719 O O . ALA A 1 89 ? -1.400 -9.169 6.470 1.00 90.31 89 ALA A O 1
ATOM 720 N N . GLN A 1 90 ? -2.414 -8.134 4.750 1.00 90.75 90 GLN A N 1
ATOM 721 C CA . GLN A 1 90 ? -3.238 -9.255 4.332 1.00 90.75 90 GLN A CA 1
ATOM 722 C C . GLN A 1 90 ? -2.729 -9.795 3.007 1.00 90.75 90 GLN A C 1
ATOM 724 O O . GLN A 1 90 ? -2.474 -9.022 2.084 1.00 90.75 90 GLN A O 1
ATOM 729 N N . GLN A 1 91 ? -2.656 -11.113 2.885 1.00 85.25 91 GLN A N 1
ATOM 730 C CA . GLN A 1 91 ? -2.391 -11.782 1.622 1.00 85.25 91 GLN A CA 1
ATOM 731 C C . GLN A 1 91 ? -3.150 -13.100 1.551 1.00 85.25 91 GLN A C 1
ATOM 733 O O . GLN A 1 91 ? -3.115 -13.891 2.493 1.00 85.25 91 GLN A O 1
ATOM 738 N N . SER A 1 92 ? -3.868 -13.330 0.451 1.00 83.56 92 SER A N 1
ATOM 739 C CA . SER A 1 92 ? -4.725 -14.508 0.272 1.00 83.56 92 SER A CA 1
ATOM 740 C C . SER A 1 92 ? -5.686 -14.690 1.451 1.00 83.56 92 SER A C 1
ATOM 742 O O . SER A 1 92 ? -5.890 -15.790 1.957 1.00 83.56 92 SER A O 1
ATOM 744 N N . SER A 1 93 ? -6.273 -13.579 1.907 1.00 83.44 93 SER A N 1
ATOM 745 C CA . SER A 1 93 ? -7.146 -13.483 3.091 1.00 83.44 93 SER A CA 1
ATOM 746 C C . SER A 1 93 ? -6.484 -13.713 4.460 1.00 83.44 93 SER A C 1
ATOM 748 O O . SER A 1 93 ? -7.161 -13.552 5.477 1.00 83.44 93 SER A O 1
ATOM 750 N N . VAL A 1 94 ? -5.187 -14.020 4.528 1.00 84.50 94 VAL A N 1
ATOM 751 C CA . VAL A 1 94 ? -4.455 -14.239 5.785 1.00 84.50 94 VAL A CA 1
ATOM 752 C C . VAL A 1 94 ? -3.770 -12.952 6.233 1.00 84.50 94 VAL A C 1
ATOM 754 O O . VAL A 1 94 ? -3.050 -12.334 5.455 1.00 84.50 94 VAL A O 1
ATOM 757 N N . TRP A 1 95 ? -3.978 -12.560 7.492 1.00 88.94 95 TRP A N 1
ATOM 758 C CA . TRP A 1 95 ? -3.293 -11.423 8.110 1.00 88.94 95 TRP A CA 1
ATOM 759 C C . TRP A 1 95 ? -1.990 -11.857 8.780 1.00 88.94 95 TRP A C 1
ATOM 761 O O . TRP A 1 95 ? -1.969 -12.848 9.511 1.00 88.94 95 TRP A O 1
ATOM 771 N N . PHE A 1 96 ? -0.924 -11.089 8.579 1.00 86.56 96 PHE A N 1
ATOM 772 C CA . PHE A 1 96 ? 0.366 -11.289 9.232 1.00 86.56 96 PHE A CA 1
ATOM 773 C C . PHE A 1 96 ? 0.937 -9.965 9.740 1.00 86.56 96 PHE A C 1
ATOM 775 O O . PHE A 1 96 ? 0.720 -8.908 9.146 1.00 86.56 96 PHE A O 1
ATOM 782 N N . ASN A 1 97 ? 1.669 -10.033 10.854 1.00 88.19 97 ASN A N 1
ATOM 783 C CA . ASN A 1 97 ? 2.394 -8.886 11.394 1.00 88.19 97 ASN A CA 1
ATOM 784 C C . ASN A 1 97 ? 3.518 -8.493 10.441 1.00 88.19 97 ASN A C 1
ATOM 786 O O . ASN A 1 97 ? 4.311 -9.346 10.042 1.00 88.19 97 ASN A O 1
ATOM 790 N N . VAL A 1 98 ? 3.600 -7.204 10.129 1.00 85.19 98 VAL A N 1
ATOM 791 C CA . VAL A 1 98 ? 4.738 -6.640 9.390 1.00 85.19 98 VAL A CA 1
ATOM 792 C C . VAL A 1 98 ? 5.677 -5.873 10.314 1.00 85.19 98 VAL A C 1
ATOM 794 O O . VAL A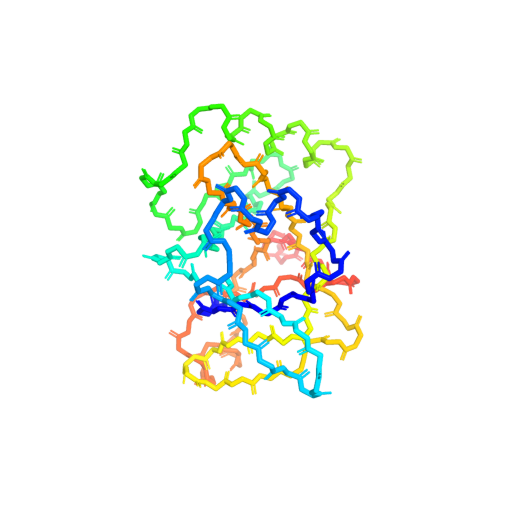 1 98 ? 6.866 -5.784 10.041 1.00 85.19 98 VAL A O 1
ATOM 797 N N . GLU A 1 99 ? 5.209 -5.414 11.476 1.00 79.25 99 GLU A N 1
ATOM 798 C CA . GLU A 1 99 ? 6.090 -4.828 12.487 1.00 79.25 99 GLU A CA 1
ATOM 799 C C . GLU A 1 99 ? 7.166 -5.819 12.989 1.00 79.25 99 GLU A C 1
ATOM 801 O O . GLU A 1 99 ? 6.869 -6.994 13.223 1.00 79.25 99 GLU A O 1
ATOM 806 N N . PRO A 1 100 ? 8.423 -5.363 13.190 1.00 71.94 100 PRO A N 1
ATOM 807 C CA . PRO A 1 100 ? 8.911 -3.987 13.019 1.00 71.94 100 PRO A CA 1
ATOM 808 C C . PRO A 1 100 ? 9.383 -3.660 11.588 1.00 71.94 100 PRO A C 1
ATOM 810 O O . PRO A 1 100 ? 9.800 -2.533 11.325 1.00 71.94 100 PRO A O 1
ATOM 813 N N . ARG A 1 101 ? 9.367 -4.633 10.669 1.00 69.81 101 ARG A N 1
ATOM 814 C CA . ARG A 1 101 ? 9.799 -4.479 9.274 1.00 69.81 101 ARG A CA 1
ATOM 815 C C . ARG A 1 101 ? 8.736 -3.696 8.498 1.00 69.81 101 ARG A C 1
ATOM 817 O O . ARG A 1 101 ? 7.817 -4.252 7.911 1.00 69.81 101 ARG A O 1
ATOM 824 N N . ARG A 1 102 ? 8.846 -2.369 8.531 1.00 81.06 102 ARG A N 1
ATOM 825 C CA . ARG A 1 102 ? 7.949 -1.455 7.807 1.00 81.06 102 ARG A CA 1
ATOM 826 C C . ARG A 1 102 ? 7.985 -1.728 6.304 1.00 81.06 102 ARG A C 1
ATOM 828 O O . ARG A 1 102 ? 9.013 -2.137 5.767 1.00 81.06 102 ARG A O 1
ATOM 835 N N . ILE A 1 103 ? 6.871 -1.468 5.631 1.00 86.50 103 ILE A N 1
ATOM 836 C CA . ILE A 1 103 ? 6.765 -1.567 4.173 1.00 86.50 103 ILE A CA 1
ATOM 837 C C . ILE A 1 103 ? 7.168 -0.222 3.552 1.00 86.50 103 ILE A C 1
ATOM 839 O O . ILE A 1 103 ? 6.800 0.836 4.066 1.00 86.50 103 ILE A O 1
ATOM 843 N N . ARG A 1 104 ? 7.904 -0.245 2.438 1.00 85.38 104 ARG A N 1
ATOM 844 C CA . ARG A 1 104 ? 8.261 0.960 1.676 1.00 85.38 104 ARG A CA 1
ATOM 845 C C . ARG A 1 104 ? 7.096 1.427 0.803 1.00 85.38 104 ARG A C 1
ATOM 847 O O . ARG A 1 104 ? 6.415 0.627 0.163 1.00 85.38 104 ARG A O 1
ATOM 854 N N . GLY A 1 105 ? 6.886 2.737 0.742 1.00 84.50 105 GLY A N 1
ATOM 855 C CA . GLY A 1 105 ? 5.833 3.348 -0.064 1.00 84.50 105 GLY A CA 1
ATOM 856 C C . GLY A 1 105 ? 5.436 4.724 0.459 1.00 84.50 105 GLY A C 1
ATOM 857 O O . GLY A 1 105 ? 6.050 5.251 1.373 1.00 84.50 105 GLY A O 1
ATOM 858 N N . CYS A 1 106 ? 4.397 5.338 -0.087 1.00 82.81 106 CYS A N 1
ATOM 859 C CA . CYS A 1 106 ? 3.965 6.653 0.368 1.00 82.81 106 CYS A CA 1
ATOM 860 C C . CYS A 1 106 ? 2.450 6.758 0.489 1.00 82.81 106 CYS A C 1
ATOM 862 O O . CYS A 1 106 ? 1.688 6.207 -0.302 1.00 82.81 106 CYS A O 1
ATOM 864 N N . LEU A 1 107 ? 2.021 7.517 1.490 1.00 79.06 107 LEU A N 1
ATOM 865 C CA . LEU A 1 107 ? 0.627 7.860 1.715 1.00 79.06 107 LEU A CA 1
ATOM 866 C C . LEU A 1 107 ? 0.349 9.230 1.089 1.00 79.06 107 LEU A C 1
ATOM 868 O O . LEU A 1 107 ? 0.835 10.243 1.590 1.00 79.06 107 LEU A O 1
ATOM 872 N N . ILE A 1 108 ? -0.467 9.245 0.037 1.00 77.31 108 ILE A N 1
ATOM 873 C CA . ILE A 1 108 ? -0.977 10.451 -0.615 1.00 77.31 108 ILE A CA 1
ATOM 874 C C . ILE A 1 108 ? -2.375 10.742 -0.078 1.00 77.31 108 ILE A C 1
ATOM 876 O O . ILE A 1 108 ? -3.267 9.888 -0.035 1.00 77.31 108 ILE A O 1
ATOM 880 N N . ARG A 1 109 ? -2.558 11.963 0.418 1.00 70.88 109 ARG A N 1
ATOM 881 C CA . ARG A 1 109 ? -3.705 12.320 1.252 1.00 70.88 109 ARG A CA 1
ATOM 882 C C . ARG A 1 109 ? -4.641 13.268 0.504 1.00 70.88 109 ARG A C 1
ATOM 884 O O . ARG A 1 109 ? -4.570 14.471 0.721 1.00 70.88 109 ARG A O 1
ATOM 891 N N . ARG A 1 110 ? -5.626 12.744 -0.233 1.00 68.19 110 ARG A N 1
ATOM 892 C CA . ARG A 1 110 ? -6.616 13.579 -0.946 1.00 68.19 110 ARG A CA 1
ATOM 893 C C . ARG A 1 110 ? -7.644 14.249 -0.046 1.00 68.19 110 ARG A C 1
ATOM 895 O O . ARG A 1 110 ? -7.828 13.869 1.106 1.00 68.19 110 ARG A O 1
ATOM 902 N N . HIS A 1 111 ? -8.390 15.201 -0.598 1.00 60.72 111 HIS A N 1
ATOM 903 C CA . HIS A 1 111 ? -9.534 15.811 0.080 1.00 60.72 111 HIS A CA 1
ATOM 904 C C . HIS A 1 111 ? -10.697 14.835 0.350 1.00 60.72 111 HIS A C 1
ATOM 906 O O . HIS A 1 111 ? -11.361 14.996 1.369 1.00 60.72 111 HIS A O 1
ATOM 912 N N . SER A 1 112 ? -10.930 13.833 -0.511 1.00 62.31 112 SER A N 1
ATOM 913 C CA . SER A 1 112 ? -12.103 12.935 -0.455 1.00 62.31 112 SER A CA 1
ATOM 914 C C . SER A 1 112 ? -11.796 11.460 -0.171 1.00 62.31 112 SER A C 1
ATOM 916 O O . SER A 1 112 ? -12.709 10.703 0.136 1.00 62.31 112 SER A O 1
ATOM 918 N N . ASP A 1 113 ? -10.541 11.028 -0.278 1.00 67.44 113 ASP A N 1
ATOM 919 C CA . ASP A 1 113 ? -10.084 9.702 0.141 1.00 67.44 113 ASP A CA 1
ATOM 920 C C . ASP A 1 113 ? -8.580 9.725 0.469 1.00 67.44 113 ASP A C 1
ATOM 922 O O . ASP A 1 113 ? -7.935 10.776 0.494 1.00 67.44 113 ASP A O 1
ATOM 926 N N . SER A 1 114 ? -8.022 8.574 0.832 1.00 73.38 114 SER A N 1
ATOM 927 C CA . SER A 1 114 ? -6.579 8.404 1.005 1.00 73.38 114 SER A CA 1
ATOM 928 C C . SER A 1 114 ? -6.095 7.296 0.077 1.00 73.38 114 SER A C 1
ATOM 930 O O . SER A 1 114 ? -6.741 6.251 -0.030 1.00 73.38 114 SER A O 1
ATOM 932 N N . LEU A 1 115 ? -4.965 7.542 -0.585 1.00 79.19 115 LEU A N 1
ATOM 933 C CA . LEU A 1 115 ? -4.281 6.584 -1.442 1.00 79.19 115 LEU A CA 1
ATOM 934 C C . LEU A 1 115 ? -2.958 6.198 -0.799 1.00 79.19 115 LEU A C 1
ATOM 936 O O . LEU A 1 115 ? -2.184 7.061 -0.392 1.00 79.19 115 LEU A O 1
ATOM 940 N N . ILE A 1 116 ? -2.666 4.908 -0.754 1.00 83.00 116 ILE A N 1
ATOM 941 C CA . ILE A 1 116 ? -1.341 4.425 -0.389 1.00 83.00 116 ILE A CA 1
ATOM 942 C C . ILE A 1 116 ? -0.701 3.812 -1.611 1.00 83.00 116 ILE A C 1
ATOM 944 O O . ILE A 1 116 ? -1.198 2.820 -2.129 1.00 83.00 116 ILE A O 1
ATOM 948 N N . PHE A 1 117 ? 0.426 4.372 -2.027 1.00 84.00 117 PHE A N 1
ATOM 949 C CA . PHE A 1 117 ? 1.289 3.769 -3.023 1.00 84.00 117 PHE A CA 1
ATOM 950 C C . PHE A 1 117 ? 2.292 2.859 -2.321 1.00 84.00 117 PHE A C 1
ATOM 952 O O . PHE A 1 117 ? 3.104 3.330 -1.529 1.00 84.00 117 PHE A O 1
ATOM 959 N N . ILE A 1 118 ? 2.242 1.560 -2.590 1.00 87.88 118 ILE A N 1
ATOM 960 C CA . ILE A 1 118 ? 3.120 0.555 -1.988 1.00 87.88 118 ILE A CA 1
ATOM 961 C C . ILE A 1 118 ? 4.195 0.136 -2.987 1.00 87.88 118 ILE A C 1
ATOM 963 O O . ILE A 1 118 ? 3.885 -0.206 -4.128 1.00 87.88 118 ILE A O 1
ATOM 967 N N . LEU A 1 119 ? 5.455 0.160 -2.553 1.00 86.19 119 LEU A N 1
ATOM 968 C CA . LEU A 1 119 ? 6.560 -0.316 -3.372 1.00 86.19 119 LEU A CA 1
ATOM 969 C C . LEU A 1 119 ? 6.541 -1.841 -3.398 1.00 86.19 119 LEU A C 1
ATOM 971 O O . LEU A 1 119 ? 6.555 -2.493 -2.348 1.00 86.19 119 LEU A O 1
ATOM 975 N N . VAL A 1 120 ? 6.533 -2.403 -4.599 1.00 87.19 120 VAL A N 1
ATOM 976 C CA . VAL A 1 120 ? 6.598 -3.841 -4.833 1.00 87.19 120 VAL A CA 1
ATOM 977 C C . VAL A 1 120 ? 7.790 -4.194 -5.716 1.00 87.19 120 VAL A C 1
ATOM 979 O O . VAL A 1 120 ? 8.282 -3.371 -6.484 1.00 87.19 120 VAL A O 1
ATOM 982 N N . LYS A 1 121 ? 8.237 -5.440 -5.610 1.00 86.75 121 LYS A N 1
ATOM 983 C CA . LYS A 1 121 ? 9.204 -6.081 -6.507 1.00 86.75 121 LYS A CA 1
ATOM 984 C C . LYS A 1 121 ? 8.596 -7.374 -7.061 1.00 86.75 121 LYS A C 1
ATOM 986 O O . LYS A 1 121 ? 7.598 -7.852 -6.505 1.00 86.75 121 LYS A O 1
ATOM 991 N N . PRO A 1 122 ? 9.130 -7.942 -8.155 1.00 85.94 122 PRO A N 1
ATOM 992 C CA . PRO A 1 122 ? 8.700 -9.250 -8.626 1.00 85.94 122 PRO A CA 1
ATOM 993 C C . PRO A 1 122 ? 8.778 -10.268 -7.490 1.00 85.94 122 PRO A C 1
ATOM 995 O O . PRO A 1 122 ? 9.775 -10.330 -6.774 1.00 85.94 122 PRO A O 1
ATOM 998 N N . ALA A 1 123 ? 7.717 -11.048 -7.312 1.00 85.00 123 ALA A N 1
ATOM 999 C CA . ALA A 1 123 ? 7.692 -12.056 -6.269 1.00 85.00 123 ALA A CA 1
ATOM 1000 C C . ALA A 1 123 ? 8.747 -13.139 -6.532 1.00 85.00 123 ALA A C 1
ATOM 1002 O O . ALA A 1 123 ? 8.845 -13.660 -7.652 1.00 85.00 123 ALA A O 1
ATOM 1003 N N . SER A 1 124 ? 9.488 -13.490 -5.480 1.00 85.06 124 SER A N 1
ATOM 1004 C CA . SER A 1 124 ? 10.380 -14.651 -5.464 1.00 85.06 124 SER A CA 1
ATOM 1005 C C . SER A 1 124 ? 9.611 -15.951 -5.731 1.00 85.06 124 SER A C 1
ATOM 1007 O O . SER A 1 124 ? 8.397 -16.021 -5.523 1.00 85.06 124 SER A O 1
ATOM 1009 N N . ASP A 1 125 ? 10.301 -17.000 -6.187 1.00 85.31 125 ASP A N 1
ATOM 1010 C CA . ASP A 1 125 ? 9.659 -18.287 -6.495 1.00 85.31 125 ASP A CA 1
ATOM 1011 C C . ASP A 1 125 ? 8.941 -18.877 -5.274 1.00 85.31 125 ASP A C 1
ATOM 1013 O O . ASP A 1 125 ? 7.790 -19.306 -5.381 1.00 85.31 125 ASP A O 1
ATOM 1017 N N . ASP A 1 126 ? 9.575 -18.819 -4.101 1.00 81.88 126 ASP A N 1
ATOM 1018 C CA . ASP A 1 126 ? 8.981 -19.273 -2.842 1.00 81.88 126 ASP A CA 1
ATOM 1019 C C . ASP A 1 126 ? 7.727 -18.457 -2.496 1.00 81.88 126 ASP A C 1
ATOM 1021 O O . ASP A 1 126 ? 6.678 -19.015 -2.161 1.00 81.88 126 ASP A O 1
ATOM 1025 N N . PHE A 1 127 ? 7.784 -17.131 -2.652 1.00 81.56 127 PHE A N 1
ATOM 1026 C CA . PHE A 1 127 ? 6.639 -16.258 -2.403 1.00 81.56 127 PHE A CA 1
ATOM 1027 C C . PHE A 1 127 ? 5.488 -16.530 -3.377 1.00 81.56 127 PHE A C 1
ATOM 1029 O O . PHE A 1 127 ? 4.325 -16.598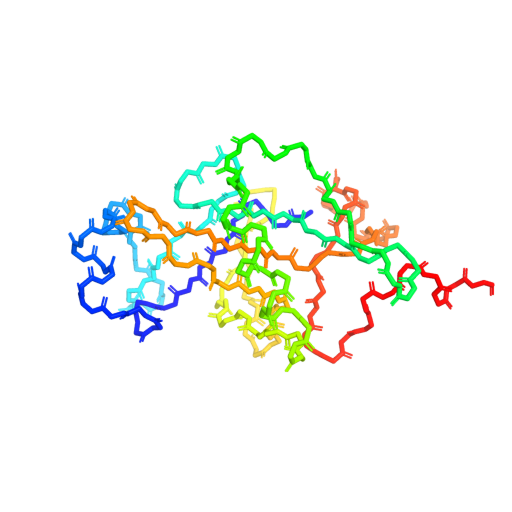 -2.963 1.00 81.56 127 PHE A O 1
ATOM 1036 N N . LYS A 1 128 ? 5.786 -16.735 -4.665 1.00 84.94 128 LYS A N 1
ATOM 1037 C CA . LYS A 1 128 ? 4.797 -17.115 -5.685 1.00 84.94 128 LYS A CA 1
ATOM 1038 C C . LYS A 1 128 ? 4.147 -18.453 -5.362 1.00 84.94 128 LYS A C 1
ATOM 1040 O O . LYS A 1 128 ? 2.929 -18.568 -5.475 1.00 84.94 128 LYS A O 1
ATOM 1045 N N . GLN A 1 129 ? 4.922 -19.447 -4.931 1.00 83.44 129 GLN A N 1
ATOM 1046 C CA . GLN A 1 129 ? 4.389 -20.755 -4.546 1.00 83.44 129 GLN A CA 1
ATOM 1047 C C . GLN A 1 129 ? 3.477 -20.668 -3.321 1.00 83.44 129 GLN A C 1
ATOM 1049 O O . GLN A 1 129 ? 2.424 -21.302 -3.300 1.00 83.44 129 GLN A O 1
ATOM 1054 N N . MET A 1 130 ? 3.855 -19.871 -2.320 1.00 78.50 130 MET A N 1
ATOM 1055 C CA . MET A 1 130 ? 3.084 -19.730 -1.085 1.00 78.50 130 MET A CA 1
ATOM 1056 C C . MET A 1 130 ? 1.806 -18.913 -1.260 1.00 78.50 130 MET A C 1
ATOM 1058 O O . MET A 1 130 ? 0.819 -19.155 -0.568 1.00 78.50 130 MET A O 1
ATOM 1062 N N . THR A 1 131 ? 1.833 -17.908 -2.134 1.00 78.25 131 THR A N 1
ATOM 1063 C CA . THR A 1 131 ? 0.805 -16.863 -2.134 1.00 78.25 131 THR A CA 1
ATOM 1064 C C . THR A 1 131 ? 0.057 -16.718 -3.451 1.00 78.25 131 THR A C 1
ATOM 1066 O O . THR A 1 131 ? -1.015 -16.122 -3.460 1.00 78.25 131 THR A O 1
ATOM 1069 N N . HIS A 1 132 ? 0.587 -17.272 -4.543 1.00 82.38 132 HIS A N 1
ATOM 1070 C CA . HIS A 1 132 ? 0.063 -17.151 -5.908 1.00 82.38 132 HIS A CA 1
ATOM 1071 C C . HIS A 1 132 ? 0.031 -15.723 -6.472 1.00 82.38 132 HIS A C 1
ATOM 1073 O O . HIS A 1 132 ? -0.712 -15.452 -7.412 1.00 82.38 132 HIS A O 1
ATOM 1079 N N . PHE A 1 133 ? 0.838 -14.808 -5.930 1.00 81.75 133 PHE A N 1
ATOM 1080 C CA . PHE A 1 133 ? 0.945 -13.445 -6.446 1.00 81.75 133 PHE A CA 1
ATOM 1081 C C . PHE A 1 133 ? 2.259 -13.188 -7.172 1.00 81.75 133 PHE A C 1
ATOM 1083 O O . PHE A 1 133 ? 3.316 -13.597 -6.705 1.00 81.75 133 PHE A O 1
ATOM 1090 N N . ASP A 1 134 ? 2.190 -12.383 -8.231 1.00 83.56 134 ASP A N 1
ATOM 1091 C CA . ASP A 1 134 ? 3.346 -12.022 -9.063 1.00 83.56 134 ASP A CA 1
ATOM 1092 C C . ASP A 1 134 ? 4.262 -10.946 -8.466 1.00 83.56 134 ASP A C 1
ATOM 1094 O O . ASP A 1 134 ? 5.382 -10.760 -8.936 1.00 83.56 134 ASP A O 1
ATOM 1098 N N . TRP A 1 135 ? 3.806 -10.264 -7.416 1.00 85.94 135 TRP A N 1
ATOM 1099 C CA . TRP A 1 135 ? 4.486 -9.120 -6.805 1.00 85.94 135 TRP A CA 1
ATOM 1100 C C . TRP A 1 135 ? 4.585 -9.292 -5.291 1.00 85.94 135 TRP A C 1
ATOM 1102 O O . TRP A 1 135 ? 3.615 -9.725 -4.670 1.00 85.94 135 TRP A O 1
ATOM 1112 N N . GLU A 1 136 ? 5.694 -8.905 -4.675 1.00 86.06 136 GLU A N 1
ATOM 1113 C CA . GLU A 1 136 ? 5.895 -8.903 -3.219 1.00 86.06 136 GLU A CA 1
ATOM 1114 C C . GLU A 1 136 ? 6.180 -7.474 -2.718 1.00 86.06 136 GLU A C 1
ATOM 1116 O O . GLU A 1 136 ? 6.792 -6.689 -3.445 1.00 86.06 136 GLU A O 1
ATOM 1121 N N . PRO A 1 137 ? 5.698 -7.082 -1.522 1.00 87.38 137 PRO A N 1
ATOM 1122 C CA . PRO A 1 137 ? 6.018 -5.774 -0.953 1.00 87.38 137 PRO A CA 1
ATOM 1123 C C . PRO A 1 137 ? 7.516 -5.671 -0.650 1.00 87.38 137 PRO A C 1
ATOM 1125 O O . PRO A 1 137 ? 8.133 -6.648 -0.230 1.00 87.38 137 PRO A O 1
ATOM 1128 N N . VAL A 1 138 ? 8.089 -4.480 -0.814 1.00 86.19 138 VAL A N 1
ATOM 1129 C CA . VAL A 1 138 ? 9.474 -4.218 -0.405 1.00 86.19 138 VAL A CA 1
ATOM 1130 C C . VAL A 1 138 ? 9.490 -3.718 1.034 1.00 86.19 138 VAL A C 1
ATOM 1132 O O . VAL A 1 138 ? 8.867 -2.702 1.357 1.00 86.19 138 VAL A O 1
ATOM 1135 N N . TYR A 1 139 ? 10.225 -4.408 1.901 1.00 84.69 139 TYR A N 1
ATOM 1136 C CA . TYR A 1 139 ? 10.398 -4.000 3.295 1.00 84.69 139 TYR A CA 1
ATOM 1137 C C . TYR A 1 139 ? 11.577 -3.031 3.470 1.00 84.69 139 TYR A C 1
ATOM 1139 O O . TYR A 1 139 ? 12.492 -2.962 2.651 1.00 84.69 139 TYR A O 1
ATOM 1147 N N . VAL A 1 140 ? 11.574 -2.254 4.553 1.00 80.12 140 VAL A N 1
ATOM 1148 C CA . VAL A 1 140 ? 12.718 -1.406 4.922 1.00 80.12 140 VAL A CA 1
ATOM 1149 C C . VAL A 1 140 ? 13.952 -2.281 5.160 1.00 80.12 140 VAL A C 1
ATOM 1151 O O . VAL A 1 140 ? 13.901 -3.258 5.909 1.00 80.12 140 VAL A O 1
ATOM 1154 N N . GLY A 1 141 ? 15.063 -1.912 4.519 1.00 76.94 141 GLY A N 1
ATOM 1155 C CA . GLY A 1 141 ? 16.297 -2.701 4.499 1.00 76.94 141 GLY A CA 1
ATOM 1156 C C . GLY A 1 141 ? 16.357 -3.745 3.381 1.00 76.94 141 GLY A C 1
ATOM 1157 O O . GLY A 1 141 ? 17.386 -4.400 3.247 1.00 76.94 141 GLY A O 1
ATOM 1158 N N . GLU A 1 142 ? 15.300 -3.889 2.576 1.00 79.50 142 GLU A N 1
ATOM 1159 C CA . GLU A 1 142 ? 15.325 -4.679 1.345 1.00 79.50 142 GLU A CA 1
ATOM 1160 C C . GLU A 1 142 ? 15.564 -3.803 0.114 1.00 79.50 142 GLU A C 1
ATOM 1162 O O . GLU A 1 142 ? 15.125 -2.648 0.026 1.00 79.50 142 GLU A O 1
ATOM 1167 N N . GLU A 1 143 ? 16.235 -4.395 -0.868 1.00 73.25 143 GLU A N 1
ATOM 1168 C CA . GLU A 1 143 ? 16.389 -3.810 -2.191 1.00 73.25 143 GLU A CA 1
ATOM 1169 C C . GLU A 1 143 ? 15.074 -3.934 -2.968 1.00 73.25 143 GLU A C 1
ATOM 1171 O O . GLU A 1 143 ? 14.396 -4.963 -2.955 1.00 73.25 143 GLU A O 1
ATOM 1176 N N . SER A 1 144 ? 14.693 -2.835 -3.614 1.00 69.44 144 SER A N 1
ATOM 1177 C CA . SER A 1 144 ? 13.488 -2.740 -4.441 1.00 69.44 144 SER A CA 1
ATOM 1178 C C . SER A 1 144 ? 13.743 -3.004 -5.918 1.00 69.44 144 SER A C 1
ATOM 1180 O O . SER A 1 144 ? 12.794 -2.984 -6.696 1.00 69.44 144 SER A O 1
ATOM 1182 N N . ASP A 1 145 ? 15.007 -3.147 -6.308 1.00 62.81 145 ASP A N 1
ATOM 1183 C CA . ASP A 1 145 ? 15.425 -3.106 -7.701 1.00 62.81 145 ASP A CA 1
ATOM 1184 C C . ASP A 1 145 ? 15.280 -4.492 -8.354 1.00 62.81 145 ASP A C 1
ATOM 1186 O O . ASP A 1 145 ? 15.951 -5.442 -7.936 1.00 62.81 145 ASP A O 1
ATOM 1190 N N . PRO A 1 146 ? 14.402 -4.647 -9.360 1.00 53.91 146 PRO A N 1
ATOM 1191 C CA . PRO A 1 146 ? 14.284 -5.898 -10.095 1.00 53.91 146 PRO A CA 1
ATOM 1192 C C . PRO A 1 146 ? 15.503 -6.207 -10.980 1.00 53.91 146 PRO A C 1
ATOM 1194 O O . PRO A 1 146 ? 15.592 -7.332 -11.467 1.00 53.91 146 PRO A O 1
ATOM 1197 N N . GLU A 1 147 ? 16.431 -5.263 -11.194 1.00 50.09 147 GLU A N 1
ATOM 1198 C CA . GLU A 1 147 ? 17.607 -5.433 -12.066 1.00 50.09 147 GLU A CA 1
ATOM 1199 C C . GLU A 1 147 ? 18.915 -5.776 -11.326 1.00 50.09 147 GLU A C 1
ATOM 1201 O O . GLU A 1 147 ? 19.939 -5.998 -11.974 1.00 50.09 147 GLU A O 1
ATOM 1206 N N . ILE A 1 148 ? 18.914 -5.917 -9.992 1.00 47.78 148 ILE A N 1
ATOM 1207 C CA . ILE A 1 148 ? 20.112 -6.382 -9.248 1.00 47.78 148 ILE A CA 1
ATOM 1208 C C . ILE A 1 148 ? 20.405 -7.882 -9.494 1.00 47.78 148 ILE A C 1
ATOM 1210 O O . ILE A 1 148 ? 21.441 -8.408 -9.089 1.00 47.78 148 ILE A O 1
ATOM 1214 N N . PHE A 1 149 ? 19.567 -8.560 -10.283 1.00 41.56 149 PHE A N 1
ATOM 1215 C CA . PHE A 1 149 ? 19.901 -9.825 -10.935 1.00 41.56 149 PHE A CA 1
ATOM 1216 C C . PHE A 1 149 ? 20.177 -9.602 -12.431 1.00 41.56 149 PHE A C 1
ATOM 1218 O O . PHE A 1 149 ? 19.340 -9.922 -13.274 1.00 41.56 149 PHE A O 1
ATOM 1225 N N . ASN A 1 150 ? 21.353 -9.057 -12.754 1.00 35.81 150 ASN A N 1
ATOM 1226 C CA . ASN A 1 150 ? 21.991 -9.284 -14.058 1.00 35.81 150 ASN A CA 1
ATOM 1227 C C . ASN A 1 150 ? 22.874 -10.533 -13.992 1.00 35.81 150 ASN A C 1
ATOM 1229 O O . ASN A 1 150 ? 23.705 -10.609 -13.058 1.00 35.81 150 ASN A O 1
#